Protein AF-A0A377PTG9-F1 (afdb_monomer_lite)

pLDDT: mean 76.55, std 16.09, range [45.59, 94.62]

Radius of gyration: 25.56 Å; chains: 1; bounding box: 62×14×72 Å

Sequence (62 aa):
MEMKQVAHINTNPQDISDTNSIKLEKIVTTASGFDQVLSIAPASISVVSPQEILTRPTRDLG

Organism: NCBI:txid216

Foldseek 3Di:
DDDDDDDDPPDPPPDPPPPPPPPPFDWDCPQPVDTDTQVPRPDNDDDADPVNVVPDPDPDPD

Structure (mmCIF, N/CA/C/O backbone):
data_AF-A0A377PTG9-F1
#
_entry.id   AF-A0A377PTG9-F1
#
loop_
_atom_site.group_PDB
_atom_site.id
_atom_site.type_symbol
_atom_site.label_atom_id
_atom_site.label_alt_id
_atom_site.label_comp_id
_atom_site.label_asym_id
_atom_site.label_entity_id
_atom_site.label_seq_id
_atom_site.pdbx_PDB_ins_code
_atom_site.Cartn_x
_atom_site.Cartn_y
_atom_site.Cartn_z
_atom_site.occupancy
_atom_site.B_iso_or_equiv
_atom_site.auth_seq_id
_atom_site.auth_comp_id
_atom_site.auth_asym_id
_atom_site.auth_atom_id
_atom_site.pdbx_PDB_model_num
ATOM 1 N N . MET A 1 1 ? -49.977 1.369 -53.443 1.00 46.59 1 MET A N 1
ATOM 2 C CA . MET A 1 1 ? -49.427 0.224 -52.689 1.00 46.59 1 MET A CA 1
ATOM 3 C C . MET A 1 1 ? -47.924 0.339 -52.843 1.00 46.59 1 MET A C 1
ATOM 5 O O . MET A 1 1 ? -47.472 0.327 -53.970 1.00 46.59 1 MET A O 1
ATOM 9 N N . GLU A 1 2 ? -47.113 0.641 -51.845 1.00 45.59 2 GLU A N 1
ATOM 10 C CA . GLU A 1 2 ? -47.237 0.452 -50.405 1.00 45.59 2 GLU A CA 1
ATOM 11 C C . GLU A 1 2 ? -46.308 1.478 -49.732 1.00 45.59 2 GLU A C 1
ATOM 13 O O . GLU A 1 2 ? -45.257 1.835 -50.267 1.00 45.59 2 GLU A O 1
ATOM 18 N N . MET A 1 3 ? -46.756 2.032 -48.612 1.00 47.22 3 MET A N 1
ATOM 19 C CA . MET A 1 3 ? -46.062 3.070 -47.856 1.00 47.22 3 MET A CA 1
ATOM 20 C C . MET A 1 3 ? -44.869 2.455 -47.114 1.00 47.22 3 MET A C 1
ATOM 22 O O . MET A 1 3 ? -45.043 1.486 -46.380 1.00 47.22 3 MET A O 1
ATOM 26 N N . LYS A 1 4 ? -43.666 3.034 -47.243 1.00 56.28 4 LYS A N 1
ATOM 27 C CA . LYS A 1 4 ? -42.548 2.698 -46.349 1.00 56.28 4 LYS A CA 1
ATOM 28 C C . LYS A 1 4 ? -42.872 3.211 -44.948 1.00 56.28 4 LYS A C 1
ATOM 30 O O . LYS A 1 4 ? -42.953 4.414 -44.718 1.00 56.28 4 LYS A O 1
ATOM 35 N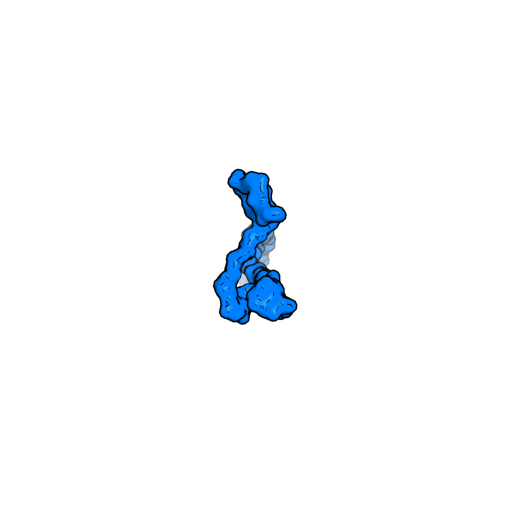 N . GLN A 1 5 ? -43.078 2.274 -44.036 1.00 58.03 5 GLN A N 1
ATOM 36 C CA . GLN A 1 5 ? -43.355 2.513 -42.630 1.00 58.03 5 GLN A CA 1
ATOM 37 C C . GLN A 1 5 ? -42.152 3.217 -41.980 1.00 58.03 5 GLN A C 1
ATOM 39 O O . GLN A 1 5 ? -41.056 2.663 -41.909 1.00 58.03 5 GLN A O 1
ATOM 44 N N . VAL A 1 6 ? -42.350 4.458 -41.534 1.00 59.97 6 VAL A N 1
ATOM 45 C CA . VAL A 1 6 ? -41.406 5.170 -40.667 1.00 59.97 6 VAL A CA 1
ATOM 46 C C . VAL A 1 6 ? -41.556 4.619 -39.251 1.00 59.97 6 VAL A C 1
ATOM 48 O O . VAL A 1 6 ? -42.538 4.883 -38.559 1.00 59.97 6 VAL A O 1
ATOM 51 N N . ALA A 1 7 ? -40.601 3.795 -38.827 1.00 54.31 7 ALA A N 1
ATOM 52 C CA . ALA A 1 7 ? -40.508 3.363 -37.442 1.00 54.31 7 ALA A CA 1
ATOM 53 C C . ALA A 1 7 ? -40.009 4.545 -36.598 1.00 54.31 7 ALA A C 1
ATOM 55 O O . ALA A 1 7 ? -38.846 4.938 -36.679 1.00 54.31 7 ALA A O 1
ATOM 56 N N . HIS A 1 8 ? -40.900 5.128 -35.800 1.00 49.53 8 HIS A N 1
ATOM 57 C CA . HIS A 1 8 ? -40.514 6.032 -34.725 1.00 49.53 8 HIS A CA 1
ATOM 58 C C . HIS A 1 8 ? -39.732 5.229 -33.678 1.00 49.53 8 HIS A C 1
ATOM 60 O O . HIS A 1 8 ? -40.312 4.407 -32.968 1.00 49.53 8 HIS A O 1
ATOM 66 N N . ILE A 1 9 ? -38.421 5.454 -33.577 1.00 60.31 9 ILE A N 1
ATOM 67 C CA . ILE A 1 9 ? -37.606 4.918 -32.483 1.00 60.31 9 ILE A CA 1
ATOM 68 C C . ILE A 1 9 ? -37.713 5.845 -31.267 1.00 60.31 9 ILE A C 1
ATOM 70 O O . ILE A 1 9 ? -36.970 6.809 -31.117 1.00 60.31 9 ILE A O 1
ATOM 74 N N . ASN A 1 10 ? -38.669 5.556 -30.385 1.00 66.56 10 ASN A N 1
ATOM 75 C CA . ASN A 1 10 ? -38.661 6.093 -29.026 1.00 66.56 10 ASN A CA 1
ATOM 76 C C . ASN A 1 10 ? -37.707 5.249 -28.182 1.00 66.56 10 ASN A 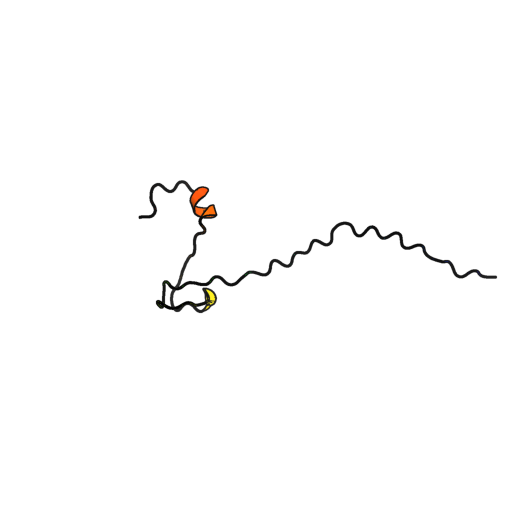C 1
ATOM 78 O O . ASN A 1 10 ? -38.129 4.301 -27.521 1.00 66.56 10 ASN A O 1
ATOM 82 N N . THR A 1 11 ? -36.421 5.585 -28.206 1.00 56.12 11 THR A N 1
ATOM 83 C CA . THR A 1 11 ? -35.442 4.953 -27.321 1.00 56.12 11 THR A CA 1
ATOM 84 C C . THR A 1 11 ? -35.100 5.939 -26.215 1.00 56.12 11 THR A C 1
ATOM 86 O O . THR A 1 11 ? -34.268 6.819 -26.400 1.00 56.12 11 THR A O 1
ATOM 89 N N . ASN A 1 12 ? -35.777 5.814 -25.071 1.00 65.06 12 ASN A N 1
ATOM 90 C CA . ASN A 1 12 ? -35.300 6.364 -23.805 1.00 65.06 12 ASN A CA 1
ATOM 91 C C . ASN A 1 12 ? -34.078 5.523 -23.399 1.00 65.06 12 ASN A C 1
ATOM 93 O O . ASN A 1 12 ? -34.269 4.350 -23.066 1.00 65.06 12 ASN A O 1
ATOM 97 N N . PRO A 1 13 ? -32.839 6.040 -23.455 1.00 54.12 13 PRO A N 1
ATOM 98 C CA . PRO A 1 13 ? -31.681 5.283 -23.021 1.00 54.12 13 PRO A CA 1
ATOM 99 C C . PRO A 1 13 ? -31.598 5.412 -21.499 1.00 54.12 13 PRO A C 1
ATOM 101 O O . PRO A 1 13 ? -30.869 6.240 -20.959 1.00 54.12 13 PRO A O 1
ATOM 104 N N . GLN A 1 14 ? -32.420 4.627 -20.804 1.00 60.06 14 GLN A N 1
ATOM 105 C CA . GLN A 1 14 ? -32.206 4.345 -19.393 1.00 60.06 14 GLN A CA 1
ATOM 106 C C . GLN A 1 14 ? -30.969 3.450 -19.273 1.00 60.06 14 GLN A C 1
ATOM 108 O O . GLN A 1 14 ? -30.949 2.344 -19.803 1.00 60.06 14 GLN A O 1
ATOM 113 N N . ASP A 1 15 ? -29.973 3.992 -18.577 1.00 57.31 15 ASP A N 1
ATOM 114 C CA . ASP A 1 15 ? -28.984 3.290 -17.760 1.00 57.31 15 ASP A CA 1
ATOM 115 C C . ASP A 1 15 ? -28.124 2.214 -18.446 1.00 57.31 15 ASP A C 1
ATOM 117 O O . ASP A 1 15 ? -28.293 1.014 -18.257 1.00 57.31 15 ASP A O 1
ATOM 121 N N . ILE A 1 16 ? -27.127 2.671 -19.206 1.00 61.75 16 ILE A N 1
ATOM 122 C CA . ILE A 1 16 ? -25.903 1.899 -19.465 1.00 61.75 16 ILE A CA 1
ATOM 123 C C . ILE A 1 16 ? -24.765 2.489 -18.630 1.00 61.75 16 ILE A C 1
ATOM 125 O O . ILE A 1 16 ? -23.829 3.088 -19.156 1.00 61.75 16 ILE A O 1
ATOM 129 N N . SER A 1 17 ? -24.855 2.358 -17.308 1.00 58.50 17 SER A N 1
ATOM 130 C CA . SER A 1 17 ? -23.723 2.606 -16.412 1.00 58.50 17 SER A CA 1
ATOM 131 C C . SER A 1 17 ? -22.897 1.334 -16.187 1.00 58.50 17 SER A C 1
ATOM 133 O O . SER A 1 17 ? -22.557 0.974 -15.065 1.00 58.50 17 SER A O 1
ATOM 135 N N . ASP A 1 18 ? -22.478 0.683 -17.277 1.00 58.16 18 ASP A N 1
ATOM 136 C CA . ASP A 1 18 ? -21.353 -0.255 -17.237 1.00 58.16 18 ASP A CA 1
ATOM 137 C C . ASP A 1 18 ? -20.054 0.552 -17.095 1.00 58.16 18 ASP A C 1
ATOM 139 O O . ASP A 1 18 ? -19.243 0.683 -18.017 1.00 58.16 18 ASP A O 1
ATOM 143 N N . THR A 1 19 ? -19.851 1.152 -15.919 1.00 61.69 19 THR A N 1
ATOM 144 C CA . THR A 1 19 ? -18.545 1.667 -15.524 1.00 61.69 19 THR A CA 1
ATOM 145 C C . THR A 1 19 ? -17.615 0.471 -15.401 1.00 61.69 19 THR A C 1
ATOM 147 O O . THR A 1 19 ? -17.512 -0.139 -14.337 1.00 61.69 19 THR A O 1
ATOM 150 N N . ASN A 1 20 ? -16.933 0.125 -16.496 1.00 57.94 20 ASN A N 1
ATOM 151 C CA . ASN A 1 20 ? -15.710 -0.662 -16.445 1.00 57.94 20 ASN A CA 1
ATOM 152 C C . ASN A 1 20 ? -14.823 -0.007 -15.387 1.00 57.94 20 ASN A C 1
ATOM 154 O O . ASN A 1 20 ? -14.289 1.082 -15.604 1.00 57.94 20 ASN A O 1
ATOM 158 N N . SER A 1 21 ? -14.739 -0.621 -14.209 1.00 60.56 21 SER A N 1
ATOM 159 C CA . SER A 1 21 ? -13.961 -0.098 -13.099 1.00 60.56 21 SER A CA 1
ATOM 160 C C . SER A 1 21 ? -12.491 -0.183 -13.493 1.00 60.56 21 SER A C 1
ATOM 162 O O . SER A 1 21 ? -11.848 -1.220 -13.313 1.00 60.56 21 SER A O 1
ATOM 164 N N . ILE A 1 22 ? -11.964 0.881 -14.097 1.00 57.06 22 ILE A N 1
ATOM 165 C CA . ILE A 1 22 ? -10.545 0.993 -14.410 1.00 57.06 22 ILE A CA 1
ATOM 166 C C . ILE A 1 22 ? -9.827 0.987 -13.063 1.00 57.06 22 ILE A C 1
ATOM 168 O O . ILE A 1 22 ? -9.942 1.919 -12.264 1.00 57.06 22 ILE A O 1
ATOM 172 N N . LYS A 1 23 ? -9.143 -0.119 -12.770 1.00 66.25 23 LYS A N 1
ATOM 173 C CA . LYS A 1 23 ? -8.407 -0.293 -11.524 1.00 66.25 23 LYS A CA 1
ATOM 174 C C . LYS A 1 23 ? -7.146 0.557 -11.632 1.00 66.25 23 LYS A C 1
ATOM 176 O O . LYS A 1 23 ? -6.160 0.118 -12.212 1.00 66.25 23 LYS A O 1
ATOM 181 N N . LEU A 1 24 ? -7.214 1.792 -11.137 1.00 69.25 24 LEU A N 1
ATOM 182 C CA . LEU A 1 24 ? -6.052 2.675 -11.075 1.00 69.25 24 LEU A CA 1
ATOM 183 C C . LEU A 1 24 ? -4.922 1.959 -10.329 1.00 69.25 24 LEU A C 1
ATOM 185 O O . LEU A 1 24 ? -5.125 1.404 -9.243 1.00 69.25 24 LEU A O 1
ATOM 189 N N . GLU A 1 25 ? -3.747 1.939 -10.947 1.00 75.81 25 GLU A N 1
ATOM 190 C CA . GLU A 1 25 ? -2.561 1.325 -10.372 1.00 75.81 25 GLU A CA 1
ATOM 191 C C . GLU A 1 25 ? -2.147 2.081 -9.104 1.00 75.81 25 GLU A C 1
ATOM 193 O O . GLU A 1 25 ? -2.099 3.310 -9.071 1.00 75.81 25 GLU A O 1
ATOM 198 N N . LYS A 1 26 ? -1.886 1.341 -8.023 1.00 86.25 26 LYS A N 1
ATOM 199 C CA . LYS A 1 26 ? -1.431 1.930 -6.759 1.00 86.25 26 LYS A CA 1
ATOM 200 C C . LYS A 1 26 ? 0.079 2.126 -6.812 1.00 86.25 26 LYS A C 1
ATOM 202 O O . LYS A 1 26 ? 0.800 1.164 -7.075 1.00 86.25 26 LYS A O 1
ATOM 207 N N . ILE A 1 27 ? 0.535 3.337 -6.506 1.00 90.62 27 ILE A N 1
ATOM 208 C CA . ILE A 1 27 ? 1.957 3.663 -6.366 1.00 90.62 27 ILE A CA 1
ATOM 209 C C . ILE A 1 27 ? 2.382 3.483 -4.907 1.00 90.62 27 ILE A C 1
ATOM 211 O O . ILE A 1 27 ? 1.652 3.855 -3.987 1.00 90.62 27 ILE A O 1
ATOM 215 N N . VAL A 1 28 ? 3.550 2.882 -4.702 1.00 91.62 28 VAL A N 1
ATOM 216 C CA . VAL A 1 28 ? 4.176 2.658 -3.396 1.00 91.62 28 VAL A CA 1
ATOM 217 C C . VAL A 1 28 ? 5.655 3.015 -3.473 1.00 91.62 28 VAL A C 1
ATOM 219 O O . VAL A 1 28 ? 6.270 2.837 -4.514 1.00 91.62 28 VAL A O 1
ATOM 222 N N . THR A 1 29 ? 6.232 3.460 -2.361 1.00 94.62 29 THR A N 1
ATOM 223 C CA . THR A 1 29 ? 7.660 3.835 -2.268 1.00 94.62 29 THR A CA 1
ATOM 224 C C . THR A 1 29 ? 8.396 2.984 -1.223 1.00 94.62 29 THR A C 1
ATOM 226 O O . THR A 1 29 ? 9.617 2.987 -1.125 1.00 94.62 29 THR A O 1
ATOM 229 N N . THR A 1 30 ? 7.660 2.207 -0.426 1.00 92.25 30 THR A N 1
ATOM 230 C CA . THR A 1 30 ? 8.146 1.616 0.830 1.00 92.25 30 THR A CA 1
ATOM 231 C C . THR A 1 30 ? 9.157 0.483 0.669 1.00 92.25 30 THR A C 1
ATOM 233 O O . THR A 1 30 ? 9.999 0.318 1.544 1.00 92.25 30 THR A O 1
ATOM 236 N N . ALA A 1 31 ? 9.104 -0.299 -0.413 1.00 89.69 31 ALA A N 1
ATOM 237 C CA . ALA A 1 31 ? 10.022 -1.430 -0.587 1.00 89.69 31 ALA A CA 1
ATOM 238 C C . ALA A 1 31 ? 11.355 -1.063 -1.251 1.00 89.69 31 ALA A C 1
ATOM 240 O O . ALA A 1 31 ? 12.342 -1.755 -1.025 1.00 89.69 31 ALA A O 1
ATOM 241 N N . SER A 1 32 ? 11.390 -0.018 -2.080 1.00 89.75 32 SER A N 1
ATOM 242 C CA . SER A 1 32 ? 12.588 0.361 -2.846 1.00 89.75 32 SER A CA 1
ATOM 243 C C . SER A 1 32 ? 13.130 1.748 -2.508 1.00 89.75 32 SER A C 1
ATOM 245 O O . SER A 1 32 ? 14.260 2.055 -2.871 1.00 89.75 32 SER A O 1
ATOM 247 N N . GLY A 1 33 ? 12.344 2.590 -1.832 1.00 91.56 33 GLY A N 1
ATOM 248 C CA . GLY A 1 33 ? 12.658 4.005 -1.635 1.00 91.56 33 GLY A CA 1
ATOM 249 C C . GLY A 1 33 ? 12.361 4.888 -2.853 1.00 91.56 33 GLY A C 1
ATOM 250 O O . GLY A 1 33 ? 12.581 6.093 -2.776 1.00 91.56 33 GLY A O 1
ATOM 251 N N . PHE A 1 34 ? 11.836 4.322 -3.946 1.00 92.56 34 PHE A N 1
ATOM 252 C CA . PHE A 1 34 ? 11.439 5.040 -5.161 1.00 92.56 34 PHE A CA 1
ATOM 253 C C . PHE A 1 34 ? 9.993 4.720 -5.533 1.00 92.56 34 PHE A C 1
ATOM 255 O O . PHE A 1 34 ? 9.473 3.664 -5.173 1.00 92.56 34 PHE A O 1
ATOM 262 N N . ASP A 1 35 ? 9.349 5.622 -6.270 1.00 92.94 35 ASP A N 1
ATOM 263 C CA . ASP A 1 35 ? 7.975 5.424 -6.721 1.00 92.94 35 ASP A CA 1
ATOM 264 C C . ASP A 1 35 ? 7.890 4.257 -7.704 1.00 92.94 35 ASP A C 1
ATOM 266 O O . ASP A 1 35 ? 8.553 4.224 -8.742 1.00 92.94 35 ASP A O 1
ATOM 270 N N . GLN A 1 36 ? 7.049 3.289 -7.364 1.00 90.56 36 GLN A N 1
ATOM 271 C CA . GLN A 1 36 ? 6.846 2.082 -8.151 1.00 90.56 36 GLN A CA 1
ATOM 272 C C . GLN A 1 36 ? 5.387 1.646 -8.084 1.00 90.56 36 GLN A C 1
ATOM 274 O O . GLN A 1 36 ? 4.685 1.874 -7.096 1.00 90.56 36 GLN A O 1
ATOM 279 N N . VAL A 1 37 ? 4.929 0.966 -9.129 1.00 92.25 37 VAL A N 1
ATOM 280 C CA . VAL A 1 37 ? 3.613 0.330 -9.118 1.00 92.25 37 VAL A CA 1
ATOM 281 C C . VAL A 1 37 ? 3.641 -0.864 -8.160 1.00 92.25 37 VAL A C 1
ATOM 283 O O . VAL A 1 37 ? 4.593 -1.642 -8.143 1.00 92.25 37 VAL A O 1
ATOM 286 N N . LEU A 1 38 ? 2.580 -1.041 -7.371 1.00 91.06 38 LEU A N 1
ATOM 287 C CA . LEU A 1 38 ? 2.460 -2.120 -6.385 1.00 91.06 38 LEU A CA 1
ATOM 288 C C . LEU A 1 38 ? 2.717 -3.519 -6.979 1.00 91.06 38 LEU A C 1
ATOM 290 O O . LEU A 1 38 ? 3.273 -4.373 -6.298 1.00 91.06 38 LEU A O 1
ATOM 294 N N . SER A 1 39 ? 2.331 -3.752 -8.238 1.00 90.88 39 SER A N 1
ATOM 295 C CA . SER A 1 39 ? 2.493 -5.038 -8.936 1.00 90.88 39 SER A CA 1
ATOM 296 C C . SER A 1 39 ? 3.943 -5.399 -9.262 1.00 90.88 39 SER A C 1
ATOM 298 O O . SER A 1 39 ? 4.243 -6.582 -9.398 1.00 90.88 39 SER A O 1
ATOM 300 N N . ILE A 1 40 ? 4.831 -4.407 -9.381 1.00 92.25 40 ILE A N 1
ATOM 301 C CA . ILE A 1 40 ? 6.254 -4.599 -9.706 1.00 92.25 40 ILE A CA 1
ATOM 302 C C . ILE A 1 40 ? 7.163 -4.388 -8.492 1.00 92.25 40 ILE A C 1
ATOM 304 O O . ILE A 1 40 ? 8.386 -4.384 -8.623 1.00 92.25 40 ILE A O 1
ATOM 308 N N . ALA A 1 41 ? 6.578 -4.173 -7.313 1.00 91.44 41 ALA A N 1
ATOM 309 C CA . ALA A 1 41 ? 7.338 -3.977 -6.095 1.00 91.44 41 ALA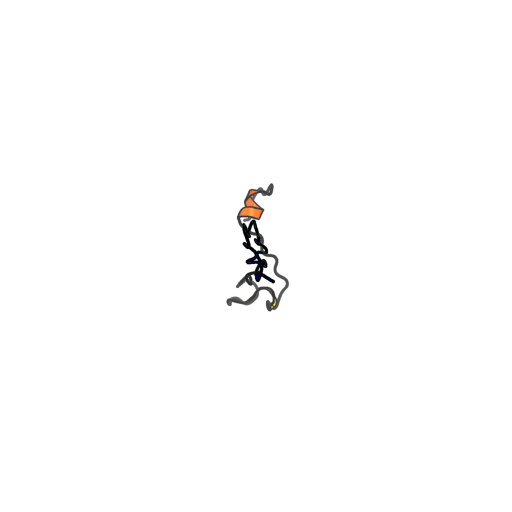 A CA 1
ATOM 310 C C . ALA A 1 41 ? 8.201 -5.219 -5.781 1.00 91.44 41 ALA A C 1
ATOM 312 O O . ALA A 1 41 ? 7.701 -6.342 -5.865 1.00 91.44 41 ALA A O 1
ATOM 313 N N . PRO A 1 42 ? 9.471 -5.054 -5.358 1.00 92.94 42 PRO A N 1
ATOM 314 C CA . PRO A 1 42 ? 10.390 -6.172 -5.118 1.00 92.94 42 PRO A CA 1
ATOM 315 C C . PRO A 1 42 ? 10.075 -6.962 -3.835 1.00 92.94 42 PRO A C 1
ATOM 317 O O . PRO A 1 42 ? 10.748 -7.945 -3.534 1.00 92.94 42 PRO A O 1
ATOM 320 N N . ALA A 1 43 ? 9.075 -6.531 -3.065 1.00 93.38 43 ALA A N 1
ATOM 321 C CA . ALA A 1 43 ? 8.629 -7.170 -1.838 1.00 93.38 43 ALA A CA 1
ATOM 322 C C . ALA A 1 43 ? 7.099 -7.169 -1.761 1.00 93.38 43 ALA A C 1
ATOM 324 O O . ALA A 1 43 ? 6.431 -6.313 -2.345 1.00 93.38 43 ALA A O 1
ATOM 325 N N . SER A 1 44 ? 6.547 -8.109 -0.995 1.00 92.94 44 SER A N 1
ATOM 326 C CA . SER A 1 44 ? 5.111 -8.177 -0.724 1.00 92.94 44 SER A CA 1
ATOM 327 C C . SER A 1 44 ? 4.665 -6.986 0.127 1.00 92.94 44 SER A C 1
ATOM 329 O O . SER A 1 44 ? 5.091 -6.844 1.272 1.00 92.94 44 SER A O 1
ATOM 331 N N . ILE A 1 45 ? 3.779 -6.150 -0.417 1.00 91.00 45 ILE A N 1
ATOM 332 C CA . ILE A 1 45 ? 3.259 -4.947 0.247 1.00 91.00 45 ILE A CA 1
ATOM 333 C C . ILE A 1 45 ? 1.734 -5.026 0.322 1.00 91.00 45 ILE A C 1
ATOM 335 O O . ILE A 1 45 ? 1.065 -5.353 -0.657 1.00 91.00 45 ILE A O 1
ATOM 339 N N . SER A 1 46 ? 1.179 -4.674 1.482 1.00 90.88 46 SER A N 1
ATOM 340 C CA . SER A 1 46 ? -0.258 -4.448 1.667 1.00 90.88 46 SER A CA 1
ATOM 341 C C . SER A 1 46 ? -0.514 -2.968 1.938 1.00 90.88 46 SER A C 1
ATOM 343 O O . SER A 1 46 ? 0.178 -2.360 2.749 1.00 90.88 46 SER A O 1
ATOM 345 N N . VAL A 1 47 ? -1.506 -2.389 1.257 1.00 89.69 47 VAL A N 1
ATOM 346 C CA . VAL A 1 47 ? -1.877 -0.972 1.397 1.00 89.69 47 VAL A CA 1
ATOM 347 C C . VAL A 1 47 ? -3.282 -0.883 1.972 1.00 89.69 47 VAL A C 1
ATOM 349 O O . VAL A 1 47 ? -4.234 -1.304 1.313 1.00 89.69 47 VAL A O 1
ATOM 352 N N . VAL A 1 48 ? -3.393 -0.297 3.161 1.00 89.62 48 VAL A N 1
ATOM 353 C CA . VAL A 1 48 ? -4.661 -0.016 3.846 1.00 89.62 48 VAL A CA 1
ATOM 354 C C . VAL A 1 48 ? -5.033 1.443 3.588 1.00 89.62 48 VAL A C 1
ATOM 356 O O . VAL A 1 48 ? -4.189 2.327 3.744 1.00 89.62 48 VAL A O 1
ATOM 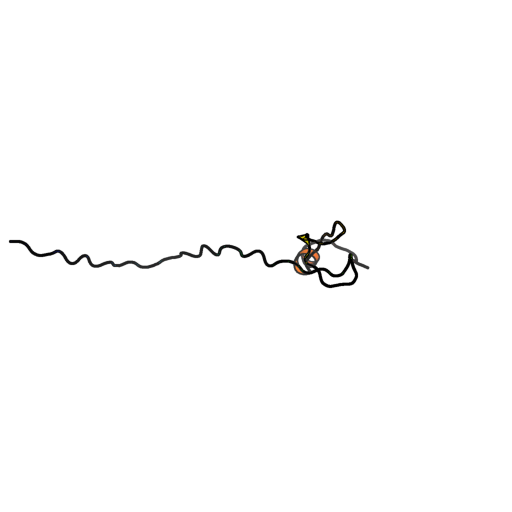359 N N . SER A 1 49 ? -6.268 1.714 3.155 1.00 89.62 49 SER A N 1
ATOM 360 C CA . SER A 1 49 ? -6.700 3.096 2.901 1.00 89.62 49 SER A CA 1
ATOM 361 C C . SER A 1 49 ? -7.110 3.823 4.191 1.00 89.62 49 SER A C 1
ATOM 363 O O . SER A 1 49 ? -7.502 3.179 5.168 1.00 89.62 49 SER A O 1
ATOM 365 N N . PRO A 1 50 ? -7.107 5.169 4.210 1.00 87.44 50 PRO A N 1
ATOM 366 C CA . PRO A 1 50 ? -7.627 5.924 5.348 1.00 87.44 50 PRO A CA 1
ATOM 367 C C . PRO A 1 50 ? -9.081 5.570 5.685 1.00 87.44 50 PRO A C 1
ATOM 369 O O . PRO A 1 50 ? -9.428 5.421 6.850 1.00 87.44 50 PRO A O 1
ATOM 372 N N . GLN A 1 51 ? -9.935 5.375 4.677 1.00 89.69 51 GLN A N 1
ATOM 373 C CA . GLN A 1 51 ? -11.338 5.002 4.889 1.00 89.69 51 GLN A CA 1
ATOM 374 C C . GLN A 1 51 ? -11.457 3.616 5.531 1.00 89.69 51 GLN A C 1
ATOM 376 O O . GLN A 1 51 ? -12.284 3.408 6.415 1.00 89.69 51 GLN A O 1
ATOM 381 N N . GLU A 1 52 ? -10.603 2.678 5.119 1.00 88.00 52 GLU A N 1
ATOM 382 C CA . GLU A 1 52 ? -10.542 1.339 5.700 1.00 88.00 52 GLU A CA 1
ATOM 383 C C . GLU A 1 52 ? -10.125 1.394 7.177 1.00 88.00 52 GLU A C 1
ATOM 385 O O . GLU A 1 52 ? -10.729 0.705 7.997 1.00 88.00 52 GLU A O 1
ATOM 390 N N . ILE A 1 53 ? -9.178 2.268 7.536 1.00 88.94 53 ILE A N 1
ATOM 391 C CA . ILE A 1 53 ? -8.771 2.514 8.929 1.00 88.94 53 ILE A CA 1
ATOM 392 C C . ILE A 1 53 ? -9.942 3.045 9.763 1.00 88.94 53 ILE A C 1
ATOM 394 O O . ILE A 1 53 ? -10.222 2.501 10.825 1.00 88.94 53 ILE A O 1
ATOM 398 N N . LEU A 1 54 ? -10.661 4.063 9.276 1.00 89.00 54 LEU A N 1
ATOM 399 C CA . LEU A 1 54 ? -11.749 4.712 10.026 1.00 89.00 54 LEU A CA 1
ATOM 400 C C . LEU A 1 54 ? -12.890 3.756 10.398 1.00 89.00 54 LEU A C 1
ATOM 402 O O . LEU A 1 54 ? -13.566 3.955 11.404 1.00 89.00 54 LEU A O 1
ATOM 406 N N . THR A 1 55 ? -13.121 2.732 9.577 1.00 91.25 55 THR A N 1
ATOM 407 C CA . THR A 1 55 ? -14.183 1.736 9.804 1.00 91.25 55 THR A CA 1
ATOM 408 C C . THR A 1 55 ? -13.758 0.579 10.706 1.00 91.25 55 THR A C 1
ATOM 410 O O . THR A 1 55 ? -14.592 -0.247 11.080 1.00 91.25 55 THR A O 1
ATOM 413 N N . ARG A 1 56 ? -12.471 0.489 11.056 1.00 86.62 56 ARG A N 1
ATOM 414 C CA . ARG A 1 56 ? -11.921 -0.61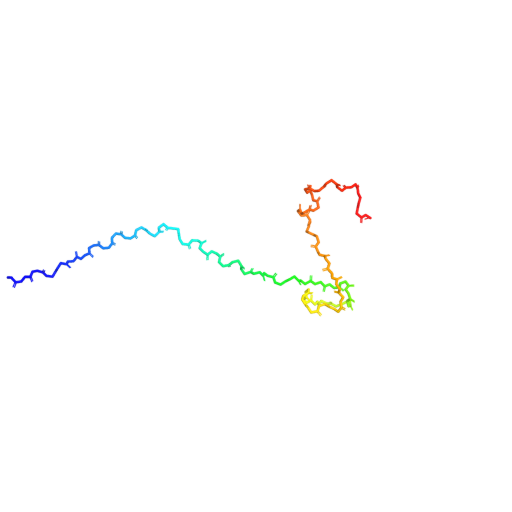0 11.849 1.00 86.62 56 ARG A CA 1
ATOM 415 C C . ARG A 1 56 ? -11.708 -0.183 13.300 1.00 86.62 56 ARG A C 1
ATOM 417 O O . ARG A 1 56 ? -11.307 0.949 13.556 1.00 86.62 56 ARG A O 1
ATOM 424 N N . PRO A 1 57 ? -11.921 -1.089 14.271 1.00 86.19 57 PRO A N 1
ATOM 425 C CA . PRO A 1 57 ? -11.555 -0.833 15.657 1.00 86.19 57 PRO A CA 1
ATOM 426 C C . PRO A 1 57 ? -10.027 -0.903 15.803 1.00 86.19 57 PRO A C 1
ATOM 428 O O . PRO A 1 57 ? -9.468 -1.925 16.196 1.00 86.19 57 PRO A O 1
ATOM 431 N N . THR A 1 58 ? -9.339 0.179 15.450 1.00 84.62 58 THR A N 1
ATOM 432 C CA . THR A 1 58 ? -7.889 0.337 15.619 1.00 84.62 58 THR A CA 1
ATOM 433 C C . THR A 1 58 ? -7.605 1.300 16.765 1.00 84.62 58 THR A C 1
ATOM 435 O O . THR A 1 58 ? -8.128 2.410 16.782 1.00 84.62 58 THR A O 1
ATOM 438 N N . ARG A 1 59 ? -6.788 0.873 17.737 1.00 79.44 59 ARG A N 1
ATOM 439 C CA . ARG A 1 59 ? -6.440 1.680 18.921 1.00 79.44 59 ARG A CA 1
ATOM 440 C C . ARG A 1 59 ? -5.334 2.697 18.641 1.00 79.44 59 ARG A C 1
ATOM 442 O O . ARG A 1 59 ? -5.358 3.782 19.204 1.00 79.44 59 ARG A O 1
ATOM 449 N N . ASP A 1 60 ? -4.365 2.302 17.829 1.00 79.25 60 ASP A N 1
ATOM 450 C CA . ASP A 1 60 ? -3.177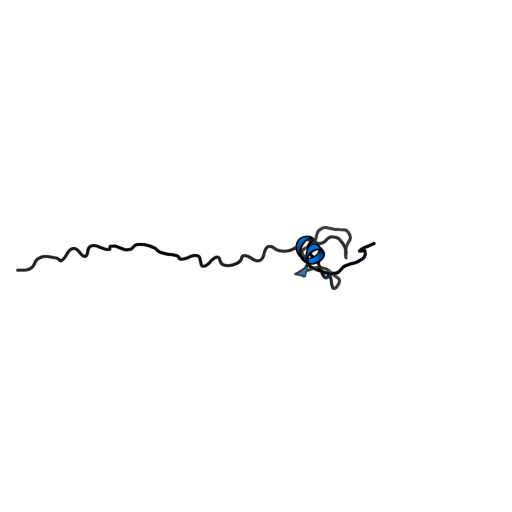 3.068 17.474 1.00 79.25 60 ASP A CA 1
ATOM 451 C C . ASP A 1 60 ? -2.577 2.451 16.199 1.00 79.25 60 ASP A C 1
ATOM 453 O O . ASP A 1 60 ? -2.749 1.249 15.961 1.00 79.25 60 ASP A O 1
ATOM 457 N N . LEU A 1 61 ? -1.916 3.265 15.382 1.00 80.88 61 LEU A N 1
ATOM 458 C CA . LEU A 1 61 ? -1.181 2.846 14.185 1.00 80.88 61 LEU A CA 1
ATOM 459 C C . LEU A 1 61 ? 0.334 3.089 14.321 1.00 80.88 61 LEU A C 1
ATOM 461 O O . LEU A 1 61 ? 1.074 2.673 13.426 1.00 80.88 61 LEU A O 1
ATOM 465 N N . GLY A 1 62 ? 0.770 3.691 15.439 1.00 60.16 62 GLY A N 1
ATOM 466 C CA . GLY A 1 62 ? 2.141 4.134 15.697 1.00 60.16 62 GLY A CA 1
ATOM 467 C C . GLY A 1 62 ? 2.271 5.650 15.675 1.00 60.16 62 GLY A C 1
ATOM 468 O O . GLY A 1 62 ? 1.794 6.263 14.693 1.00 60.16 62 GLY A O 1
#

Secondary structure (DSSP, 8-state):
-----------------------PPPEE-TTTSS-EEGGG-SS------HHHHHTS--S---